Protein AF-A0A936E5M7-F1 (afdb_monomer_lite)

Foldseek 3Di:
DDDVQWDDQDPPDIDGNVQFDDDDQFWTQGVVRDTGGGDPVCSVVVVVVVVVVVVVVVVVVVVVVVVVVVVD

Radius of gyration: 15.67 Å; chains: 1; bounding box: 37×40×29 Å

Structure (mmCIF, N/CA/C/O backbone):
data_AF-A0A936E5M7-F1
#
_entry.id   AF-A0A936E5M7-F1
#
loop_
_atom_site.group_PDB
_atom_site.id
_atom_site.type_symbol
_atom_site.label_atom_id
_atom_site.label_alt_id
_atom_site.label_comp_id
_atom_site.label_asym_id
_atom_site.label_entity_id
_atom_site.label_seq_id
_atom_site.pdbx_PDB_ins_code
_atom_site.Cartn_x
_atom_site.Cartn_y
_atom_site.Cartn_z
_atom_site.occupancy
_atom_site.B_iso_or_equiv
_atom_site.auth_seq_id
_atom_site.auth_comp_id
_atom_site.auth_asym_id
_atom_site.auth_atom_id
_atom_site.pdbx_PDB_model_num
ATOM 1 N N . MET A 1 1 ? 0.042 7.023 -21.486 1.00 45.38 1 MET A N 1
ATOM 2 C CA . MET A 1 1 ? -1.099 7.101 -20.552 1.00 45.38 1 MET A CA 1
ATOM 3 C C . MET A 1 1 ? -0.558 7.180 -19.134 1.00 45.38 1 MET A C 1
ATOM 5 O O . MET A 1 1 ? -0.159 6.157 -18.600 1.00 45.38 1 MET A O 1
ATOM 9 N N . ASN A 1 2 ? -0.485 8.381 -18.558 1.00 51.44 2 ASN A N 1
ATOM 10 C CA . ASN A 1 2 ? -0.129 8.570 -17.151 1.00 51.44 2 ASN A CA 1
ATOM 11 C C . ASN A 1 2 ? -1.398 9.002 -16.419 1.00 51.44 2 ASN A C 1
ATOM 13 O O . ASN A 1 2 ? -1.740 10.180 -16.423 1.00 51.44 2 ASN A O 1
ATOM 17 N N . SER A 1 3 ? -2.128 8.044 -15.851 1.00 69.44 3 SER A N 1
ATOM 18 C CA . SER A 1 3 ? -3.214 8.365 -14.926 1.00 69.44 3 SER A CA 1
ATOM 19 C C . SER A 1 3 ? -2.582 8.759 -13.587 1.00 69.44 3 SER A C 1
ATOM 21 O O . SER A 1 3 ? -1.842 7.941 -13.033 1.00 69.44 3 SER A O 1
ATOM 23 N N . PRO A 1 4 ? -2.842 9.967 -13.051 1.00 78.06 4 PRO A N 1
ATOM 24 C CA . PRO A 1 4 ? -2.201 10.452 -11.822 1.00 78.06 4 PRO A CA 1
ATOM 25 C C . PRO A 1 4 ? -2.493 9.566 -10.598 1.00 78.06 4 PRO A C 1
ATOM 27 O O . PRO A 1 4 ? -1.735 9.583 -9.625 1.00 78.06 4 PRO A O 1
ATOM 30 N N . ASP A 1 5 ? -3.544 8.749 -10.679 1.00 85.38 5 ASP A N 1
ATOM 31 C CA . ASP A 1 5 ? -4.038 7.887 -9.605 1.00 85.38 5 ASP A CA 1
ATOM 32 C C . ASP A 1 5 ? -3.473 6.461 -9.638 1.00 85.38 5 ASP A C 1
ATOM 34 O O . ASP A 1 5 ? -3.681 5.698 -8.696 1.00 85.38 5 ASP A O 1
ATOM 38 N N . LEU A 1 6 ? -2.750 6.076 -10.694 1.00 89.69 6 LEU A N 1
ATOM 39 C CA . LEU A 1 6 ? -2.138 4.752 -10.797 1.00 89.69 6 LEU A CA 1
ATOM 40 C C . LEU A 1 6 ? -0.673 4.809 -10.357 1.00 89.69 6 LEU A C 1
ATOM 42 O O . LEU A 1 6 ? 0.134 5.550 -10.914 1.00 89.69 6 LEU A O 1
ATOM 46 N N . ILE A 1 7 ? -0.310 3.987 -9.372 1.00 91.50 7 ILE A N 1
ATOM 47 C CA . ILE A 1 7 ? 1.069 3.846 -8.900 1.00 91.50 7 ILE A CA 1
ATOM 48 C C . ILE A 1 7 ? 1.549 2.421 -9.131 1.00 91.50 7 ILE A C 1
ATOM 50 O O . ILE A 1 7 ? 0.928 1.447 -8.706 1.00 91.50 7 ILE A O 1
ATOM 54 N N . GLN A 1 8 ? 2.741 2.292 -9.703 1.00 92.44 8 GLN A N 1
ATOM 55 C CA . GLN A 1 8 ? 3.465 1.029 -9.708 1.00 92.44 8 GLN A CA 1
ATOM 56 C C . GLN A 1 8 ? 4.105 0.754 -8.336 1.00 92.44 8 GLN A C 1
ATOM 58 O O . GLN A 1 8 ? 5.108 1.376 -7.965 1.00 92.44 8 GLN A O 1
ATOM 63 N N . CYS A 1 9 ? 3.540 -0.201 -7.593 1.00 91.81 9 CYS A N 1
ATOM 64 C CA . CYS A 1 9 ? 4.032 -0.620 -6.274 1.00 91.81 9 CYS A CA 1
ATOM 65 C C . CYS A 1 9 ? 5.011 -1.802 -6.328 1.00 91.81 9 CYS A C 1
ATOM 67 O O . CYS A 1 9 ? 5.841 -1.972 -5.432 1.00 91.81 9 CYS A O 1
ATOM 69 N N . HIS A 1 10 ? 4.971 -2.578 -7.410 1.00 94.50 10 HIS A N 1
ATOM 70 C CA . HIS A 1 10 ? 5.853 -3.711 -7.666 1.00 94.50 10 HIS A CA 1
ATOM 71 C C . HIS A 1 10 ? 6.054 -3.877 -9.179 1.00 94.50 10 HIS A C 1
ATOM 73 O O . HIS A 1 10 ? 5.260 -3.374 -9.968 1.00 94.50 10 HIS A O 1
ATOM 79 N N . ARG A 1 11 ? 7.091 -4.608 -9.615 1.00 93.12 11 ARG A N 1
ATOM 80 C CA . ARG A 1 11 ? 7.362 -4.811 -11.056 1.00 93.12 11 ARG A CA 1
ATOM 81 C C . ARG A 1 11 ? 6.171 -5.415 -11.814 1.00 93.12 11 ARG A C 1
ATOM 83 O O . ARG A 1 11 ? 5.975 -5.108 -12.977 1.00 93.12 11 ARG A O 1
ATOM 90 N N . SER A 1 12 ? 5.377 -6.230 -11.120 1.00 95.44 12 SER A N 1
ATOM 91 C CA . SER A 1 12 ? 4.209 -6.940 -11.660 1.00 95.44 12 SER A CA 1
ATOM 92 C C . SER A 1 12 ? 2.866 -6.314 -11.273 1.00 95.44 12 SER A C 1
ATOM 94 O O . SER A 1 12 ? 1.838 -6.854 -11.657 1.00 95.44 12 SER A O 1
ATOM 96 N N . TYR A 1 13 ? 2.852 -5.231 -10.483 1.00 94.06 13 TYR A N 1
ATOM 97 C CA . TYR A 1 13 ? 1.610 -4.675 -9.941 1.00 94.06 13 TYR A CA 1
ATOM 98 C C . TYR A 1 13 ? 1.558 -3.152 -10.050 1.00 94.06 13 TYR A C 1
ATOM 100 O O . TYR A 1 13 ? 2.456 -2.433 -9.595 1.00 94.06 13 TYR A O 1
ATOM 108 N N . VAL A 1 14 ? 0.439 -2.678 -10.590 1.00 93.12 14 VAL A N 1
ATOM 109 C CA . VAL A 1 14 ? 0.016 -1.278 -10.590 1.00 93.12 14 VAL A CA 1
ATOM 110 C C . VAL A 1 14 ? -1.288 -1.201 -9.803 1.00 93.12 14 VAL A C 1
ATOM 112 O O . VAL A 1 14 ? -2.177 -2.026 -10.000 1.00 93.12 14 VAL A O 1
ATOM 115 N N . VAL A 1 15 ? -1.382 -0.246 -8.883 1.00 91.69 15 VAL A N 1
ATOM 116 C CA . VAL A 1 15 ? -2.535 -0.069 -7.993 1.00 91.69 15 VAL A CA 1
ATOM 117 C C . VAL A 1 15 ? -3.106 1.330 -8.141 1.00 91.69 15 VAL A C 1
ATOM 119 O O . VAL A 1 15 ? -2.368 2.286 -8.372 1.00 91.69 15 VAL A O 1
ATOM 122 N N . ASN A 1 16 ? -4.418 1.449 -7.973 1.00 91.56 16 ASN A N 1
ATOM 123 C CA . ASN A 1 16 ? -5.086 2.739 -7.884 1.00 91.56 16 ASN A CA 1
ATOM 124 C C . ASN A 1 16 ? -5.032 3.252 -6.436 1.00 91.56 16 ASN A C 1
ATOM 126 O O . ASN A 1 16 ? -5.494 2.558 -5.525 1.00 91.56 16 ASN A O 1
ATOM 130 N N . LYS A 1 17 ? -4.487 4.460 -6.235 1.00 88.69 17 LYS A N 1
ATOM 131 C CA . LYS A 1 17 ? -4.340 5.119 -4.925 1.00 88.69 17 LYS A CA 1
ATOM 132 C C . LYS A 1 17 ? -5.656 5.196 -4.160 1.00 88.69 17 LYS A C 1
ATOM 134 O O . LYS A 1 17 ? -5.690 4.894 -2.972 1.00 88.69 17 LYS A O 1
ATOM 139 N N . ASN A 1 18 ? -6.743 5.499 -4.867 1.00 89.12 18 ASN A N 1
ATOM 140 C CA . ASN A 1 18 ? -8.066 5.723 -4.282 1.00 89.12 18 ASN A CA 1
ATOM 141 C C . ASN A 1 18 ? -8.671 4.455 -3.658 1.00 89.12 18 ASN A C 1
ATOM 143 O O . ASN A 1 18 ? -9.607 4.534 -2.869 1.00 89.12 18 ASN A O 1
ATOM 147 N N . HIS A 1 19 ? -8.127 3.281 -3.985 1.00 92.50 19 HIS A N 1
ATOM 148 C CA . HIS A 1 19 ? -8.579 1.997 -3.454 1.00 92.50 19 HIS A CA 1
ATOM 149 C C . HIS A 1 19 ? -7.631 1.406 -2.404 1.00 92.50 19 HIS A C 1
ATOM 151 O O . HIS A 1 19 ? -7.878 0.296 -1.923 1.00 92.50 19 HIS A O 1
ATOM 157 N N . ILE A 1 20 ? -6.557 2.110 -2.031 1.00 91.19 20 ILE A N 1
ATOM 158 C CA . ILE A 1 20 ? -5.665 1.687 -0.950 1.00 91.19 20 ILE A CA 1
ATOM 159 C C . ILE A 1 20 ? -6.329 2.033 0.383 1.00 91.19 20 ILE A C 1
ATOM 161 O O . ILE A 1 20 ? -6.599 3.193 0.677 1.00 91.19 20 ILE A O 1
ATOM 165 N N . LYS A 1 21 ? -6.568 1.016 1.213 1.00 90.31 21 LYS A N 1
ATOM 166 C CA . LYS A 1 21 ? -7.161 1.178 2.545 1.00 90.31 21 LYS A CA 1
ATOM 167 C C . LYS A 1 21 ? -6.094 1.308 3.629 1.00 90.31 21 LYS A C 1
ATOM 169 O O . LYS A 1 21 ? -6.191 2.174 4.488 1.00 90.31 21 LYS A O 1
ATOM 174 N N . ILE A 1 22 ? -5.095 0.421 3.621 1.00 89.75 22 ILE A N 1
ATOM 175 C CA . ILE A 1 22 ? -4.017 0.400 4.622 1.00 89.75 22 ILE A CA 1
ATOM 176 C C . ILE A 1 22 ? -2.691 0.119 3.928 1.00 89.75 22 ILE A C 1
ATOM 178 O O . ILE A 1 22 ? -2.574 -0.825 3.145 1.00 89.75 22 ILE A O 1
ATOM 182 N N . ARG A 1 23 ? -1.658 0.881 4.287 1.00 89.19 23 ARG A N 1
ATOM 183 C CA . ARG A 1 23 ? -0.272 0.576 3.931 1.00 89.19 23 ARG A CA 1
ATOM 184 C C . ARG A 1 23 ? 0.418 -0.150 5.087 1.00 89.19 23 ARG A C 1
ATOM 186 O O . ARG A 1 23 ? 0.470 0.358 6.203 1.00 89.19 23 ARG A O 1
ATOM 193 N N . LYS A 1 24 ? 0.988 -1.325 4.812 1.00 90.12 24 LYS A N 1
ATOM 194 C CA . LYS A 1 24 ? 1.938 -2.031 5.688 1.00 90.12 24 LYS A CA 1
ATOM 195 C C . LYS A 1 24 ? 3.350 -1.932 5.095 1.00 90.12 24 LYS A C 1
ATOM 197 O O . LYS A 1 24 ? 3.527 -1.500 3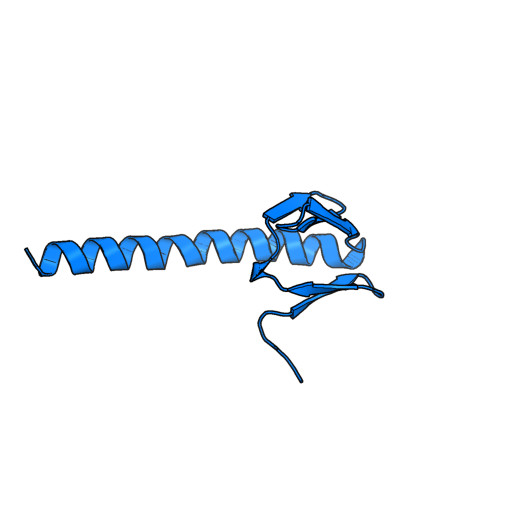.958 1.00 90.12 24 LYS A O 1
ATOM 202 N N . LYS A 1 25 ? 4.362 -2.358 5.858 1.00 87.44 25 LYS A N 1
ATOM 203 C CA . LYS A 1 25 ? 5.782 -2.304 5.455 1.00 87.44 25 LYS A CA 1
ATOM 204 C C . LYS A 1 25 ? 6.044 -2.923 4.074 1.00 87.44 25 LYS A C 1
ATOM 206 O O . LYS A 1 25 ? 6.765 -2.338 3.270 1.00 87.44 25 LYS A O 1
ATOM 211 N N . ASP A 1 26 ? 5.432 -4.076 3.810 1.00 92.19 26 ASP A N 1
ATOM 212 C CA . ASP A 1 26 ? 5.719 -4.912 2.635 1.00 92.19 26 ASP A CA 1
ATOM 213 C C . ASP A 1 26 ? 4.524 -5.127 1.707 1.00 92.19 26 ASP A C 1
ATOM 215 O O . ASP A 1 26 ? 4.647 -5.790 0.680 1.00 92.19 26 ASP A O 1
ATOM 219 N N . GLN A 1 27 ? 3.363 -4.574 2.055 1.00 94.06 27 GLN A N 1
ATOM 220 C CA . GLN A 1 27 ? 2.126 -4.818 1.325 1.00 94.06 27 GLN A CA 1
ATOM 221 C C . GLN A 1 27 ? 1.129 -3.672 1.486 1.00 94.06 27 GLN A C 1
ATOM 223 O O . GLN A 1 27 ? 1.107 -2.977 2.504 1.00 94.06 27 GLN A O 1
ATOM 228 N N . LEU A 1 28 ? 0.268 -3.522 0.490 1.00 93.25 28 LEU A N 1
ATOM 229 C CA . LEU A 1 28 ? -0.915 -2.676 0.506 1.00 93.25 28 LEU A CA 1
ATOM 230 C C . LEU A 1 28 ? -2.142 -3.557 0.727 1.00 93.25 28 LEU A C 1
ATOM 232 O O . LEU A 1 28 ? -2.249 -4.638 0.150 1.00 93.25 28 LEU A O 1
ATOM 236 N N . ILE A 1 29 ? -3.058 -3.085 1.561 1.00 94.19 29 ILE A N 1
ATOM 237 C CA . ILE A 1 29 ? -4.384 -3.670 1.738 1.00 94.19 29 ILE A CA 1
ATOM 238 C C . ILE A 1 29 ? -5.363 -2.762 1.008 1.00 94.19 29 ILE A C 1
ATOM 240 O O . ILE A 1 29 ? -5.459 -1.574 1.329 1.00 94.19 29 ILE A O 1
ATOM 244 N N . LEU A 1 30 ? -6.071 -3.314 0.030 1.00 92.81 30 LEU A N 1
ATOM 245 C CA . LEU A 1 30 ? -7.076 -2.589 -0.738 1.00 92.81 30 LEU A CA 1
ATOM 246 C C . LEU A 1 30 ? -8.437 -2.587 -0.022 1.00 92.81 30 LEU A C 1
ATOM 248 O O . LEU A 1 30 ? -8.659 -3.323 0.942 1.00 92.81 30 LEU A O 1
ATOM 252 N N . VAL A 1 31 ? -9.371 -1.758 -0.493 1.00 93.50 31 VAL A N 1
ATOM 253 C CA . VAL A 1 31 ? -10.735 -1.656 0.066 1.00 93.50 31 VAL A CA 1
ATOM 254 C C . VAL A 1 31 ? -11.492 -2.987 0.064 1.00 93.50 31 VAL A C 1
ATOM 256 O O . VAL A 1 31 ? -12.223 -3.270 1.009 1.00 93.50 31 VAL A O 1
ATOM 259 N N . ASN A 1 32 ? -11.252 -3.835 -0.939 1.00 94.12 32 ASN A N 1
ATOM 260 C CA . ASN A 1 32 ? -11.817 -5.183 -1.056 1.00 94.12 32 ASN A CA 1
ATOM 261 C C . ASN A 1 32 ? -11.042 -6.242 -0.248 1.00 94.12 32 ASN A C 1
ATOM 263 O O . ASN A 1 32 ? -11.227 -7.431 -0.475 1.00 94.12 32 ASN A O 1
ATOM 267 N N . GLN A 1 33 ? -10.154 -5.820 0.657 1.00 93.75 33 GLN A N 1
ATOM 268 C CA . GLN A 1 33 ? -9.292 -6.675 1.480 1.00 93.75 33 GLN A CA 1
ATOM 269 C C . GLN A 1 33 ? -8.202 -7.443 0.711 1.00 93.75 33 GLN A C 1
ATOM 271 O O . GLN A 1 33 ? -7.439 -8.186 1.329 1.00 93.75 33 GLN A O 1
ATOM 276 N N . ALA A 1 34 ? -8.057 -7.232 -0.602 1.00 93.88 34 ALA A N 1
ATOM 277 C CA . ALA A 1 34 ? -6.967 -7.827 -1.364 1.00 93.88 34 AL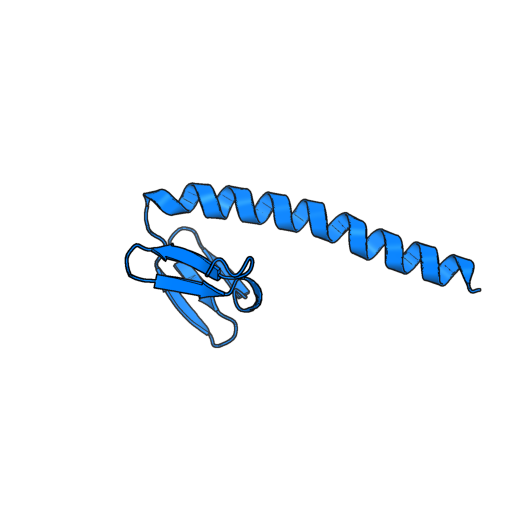A A CA 1
ATOM 278 C C . ALA A 1 34 ? -5.604 -7.303 -0.887 1.00 93.88 34 ALA A C 1
ATOM 280 O O . ALA A 1 34 ? -5.448 -6.128 -0.535 1.00 93.88 34 ALA A O 1
ATOM 281 N N . LEU A 1 35 ? -4.612 -8.192 -0.903 1.00 95.31 35 LEU A N 1
ATOM 282 C CA . LEU A 1 35 ? -3.243 -7.905 -0.492 1.00 95.31 35 LEU A CA 1
ATOM 283 C C . LEU A 1 35 ? -2.351 -7.779 -1.725 1.00 95.31 35 LEU A C 1
ATOM 285 O O . LEU A 1 35 ? -2.263 -8.708 -2.526 1.00 95.31 35 LEU A O 1
ATOM 289 N N . VAL A 1 36 ? -1.664 -6.645 -1.856 1.00 95.06 36 VAL A N 1
ATOM 290 C CA . VAL A 1 36 ? -0.733 -6.393 -2.963 1.00 95.06 36 VAL A CA 1
ATOM 291 C C . VAL A 1 36 ? 0.675 -6.175 -2.412 1.00 95.06 36 VAL A C 1
ATOM 293 O O . VAL A 1 36 ? 0.861 -5.283 -1.583 1.00 95.06 36 VAL A O 1
ATOM 296 N N . PRO A 1 37 ? 1.686 -6.949 -2.843 1.00 95.75 37 PRO A N 1
ATOM 297 C CA . PRO A 1 37 ? 3.048 -6.795 -2.347 1.00 95.75 37 PRO A CA 1
ATOM 298 C C . PRO A 1 37 ? 3.695 -5.503 -2.863 1.00 95.75 37 PRO A C 1
ATOM 300 O O . PRO A 1 37 ? 3.509 -5.113 -4.015 1.00 95.75 37 PRO A O 1
ATOM 303 N N . ILE A 1 38 ? 4.520 -4.875 -2.025 1.00 94.81 38 ILE A N 1
ATOM 304 C CA . ILE A 1 38 ? 5.351 -3.722 -2.388 1.00 94.81 38 ILE A CA 1
ATOM 305 C C . ILE A 1 38 ? 6.783 -4.209 -2.616 1.00 94.81 38 ILE A C 1
ATOM 307 O O . ILE A 1 38 ? 7.350 -4.935 -1.795 1.00 94.81 38 ILE A O 1
ATOM 311 N N . SER A 1 39 ? 7.410 -3.797 -3.720 1.00 94.56 39 SER A N 1
ATOM 312 C CA . SER A 1 39 ? 8.820 -4.123 -3.944 1.00 94.56 39 SER A CA 1
ATOM 313 C C . SER A 1 39 ? 9.724 -3.372 -2.963 1.00 94.56 39 SER A C 1
ATOM 315 O O . SER A 1 39 ? 9.453 -2.234 -2.581 1.00 94.56 39 SER A O 1
ATOM 317 N N . ARG A 1 40 ? 10.861 -3.977 -2.596 1.00 92.06 40 ARG A N 1
ATOM 318 C CA . ARG A 1 40 ? 11.834 -3.366 -1.671 1.00 92.06 40 ARG A CA 1
ATOM 319 C C . ARG A 1 40 ? 12.231 -1.946 -2.093 1.00 92.06 40 ARG A C 1
ATOM 321 O O . ARG A 1 40 ? 12.248 -1.053 -1.256 1.00 92.06 40 ARG A O 1
ATOM 328 N N . GLY A 1 41 ? 12.472 -1.734 -3.390 1.00 91.50 41 GLY A N 1
ATOM 329 C CA . GLY A 1 41 ? 12.849 -0.429 -3.947 1.00 91.50 41 GLY A CA 1
ATOM 330 C C . GLY A 1 41 ? 11.725 0.614 -3.961 1.00 91.50 41 GLY A C 1
ATOM 331 O O . GLY A 1 41 ? 12.003 1.802 -4.084 1.00 91.50 41 GLY A O 1
ATOM 332 N N . LYS A 1 42 ? 10.460 0.201 -3.811 1.00 88.62 42 LYS A N 1
ATOM 333 C CA . LYS A 1 42 ? 9.298 1.103 -3.781 1.00 88.62 42 LYS A CA 1
ATOM 334 C C . LYS A 1 42 ? 8.809 1.412 -2.365 1.00 88.62 42 LYS A C 1
ATOM 336 O O . LYS A 1 42 ? 8.005 2.322 -2.217 1.00 88.62 42 LYS A O 1
ATOM 341 N N . ARG A 1 43 ? 9.312 0.745 -1.318 1.00 88.94 43 ARG A N 1
ATOM 342 C CA . ARG A 1 43 ? 8.899 1.013 0.077 1.00 88.94 43 ARG A CA 1
ATOM 343 C C . ARG A 1 43 ? 9.067 2.484 0.460 1.00 88.94 43 ARG A C 1
ATOM 345 O O . ARG A 1 43 ? 8.084 3.119 0.824 1.00 88.94 43 ARG A O 1
ATOM 352 N N . ASN A 1 44 ? 10.263 3.032 0.238 1.00 86.00 44 ASN A N 1
ATOM 353 C CA . ASN A 1 44 ? 10.589 4.426 0.562 1.00 86.00 44 ASN A CA 1
ATOM 354 C C . ASN A 1 44 ? 9.720 5.433 -0.208 1.00 86.00 44 ASN A C 1
ATOM 356 O O . ASN A 1 44 ? 9.459 6.526 0.282 1.00 86.00 44 ASN A O 1
ATOM 360 N N . PHE A 1 45 ? 9.284 5.078 -1.420 1.00 86.06 45 PHE A N 1
ATOM 361 C CA . PHE A 1 45 ? 8.370 5.911 -2.199 1.00 86.06 45 PHE A CA 1
ATOM 362 C C . PHE A 1 45 ? 6.999 5.993 -1.516 1.00 86.06 45 PHE A C 1
ATOM 364 O O . PHE A 1 45 ? 6.471 7.085 -1.340 1.00 86.06 45 PHE A O 1
ATOM 371 N N . PHE A 1 46 ? 6.460 4.861 -1.056 1.00 84.00 46 PHE A N 1
ATOM 372 C CA . PHE A 1 46 ? 5.193 4.833 -0.317 1.00 84.00 46 PHE A CA 1
ATOM 373 C C . PHE A 1 46 ? 5.295 5.448 1.085 1.00 84.00 46 PHE A C 1
ATOM 375 O O . PHE A 1 46 ? 4.330 6.058 1.540 1.00 84.00 46 PHE A O 1
ATOM 382 N N . ASP A 1 47 ? 6.446 5.342 1.758 1.00 82.81 47 ASP A N 1
ATOM 383 C CA . ASP A 1 47 ? 6.685 6.042 3.030 1.00 82.81 47 ASP A CA 1
ATOM 384 C C . ASP A 1 47 ? 6.545 7.564 2.867 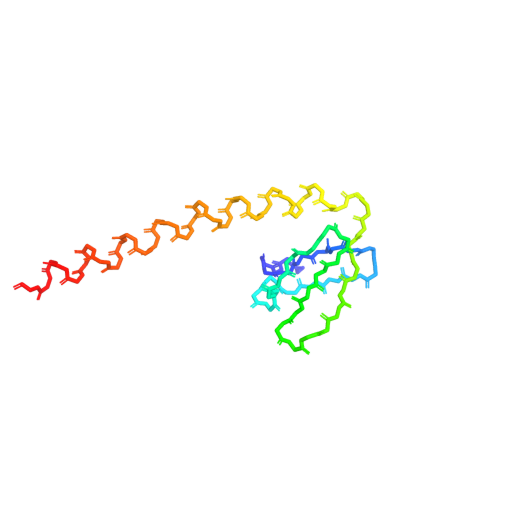1.00 82.81 47 ASP A C 1
ATOM 386 O O . ASP A 1 47 ? 5.872 8.213 3.665 1.00 82.81 47 ASP A O 1
ATOM 390 N N . LYS A 1 48 ? 7.112 8.124 1.791 1.00 80.50 48 LYS A N 1
ATOM 391 C CA . LYS A 1 48 ? 7.006 9.557 1.470 1.00 80.50 48 LYS A CA 1
ATOM 392 C C . LYS A 1 48 ? 5.598 9.958 1.028 1.00 80.50 48 LYS A C 1
ATOM 394 O O . LYS A 1 48 ? 5.083 10.962 1.507 1.00 80.50 48 LYS A O 1
ATOM 399 N N . LEU A 1 49 ? 4.957 9.138 0.193 1.00 74.38 49 LEU A N 1
ATOM 400 C CA . LEU A 1 49 ? 3.596 9.387 -0.295 1.00 74.38 49 LEU A CA 1
ATOM 401 C C . LEU A 1 49 ? 2.592 9.530 0.861 1.00 74.38 49 LEU A C 1
ATOM 403 O O . LEU A 1 49 ? 1.740 10.410 0.848 1.00 74.38 49 LEU A O 1
ATOM 407 N N . THR A 1 50 ? 2.740 8.693 1.894 1.00 64.69 50 THR A N 1
ATOM 408 C CA . THR A 1 50 ? 1.853 8.719 3.066 1.00 64.69 50 THR A CA 1
ATOM 409 C C . THR A 1 50 ? 1.970 10.044 3.833 1.00 64.69 50 THR A C 1
ATOM 411 O O . THR A 1 50 ? 0.979 10.532 4.364 1.00 64.69 50 THR A O 1
ATOM 414 N N . LEU A 1 51 ? 3.162 10.651 3.880 1.00 59.41 51 LEU A N 1
ATOM 415 C CA . LEU A 1 51 ? 3.385 11.933 4.558 1.00 59.41 51 LEU A CA 1
ATOM 416 C C . LEU A 1 51 ? 2.787 13.108 3.777 1.00 59.41 51 LEU A C 1
ATOM 418 O O . LEU A 1 51 ? 2.150 13.970 4.378 1.00 59.41 51 LEU A O 1
ATOM 422 N N . GLU A 1 52 ? 2.952 13.124 2.455 1.00 59.31 52 GLU A N 1
ATOM 423 C CA . GLU A 1 52 ? 2.425 14.181 1.580 1.00 59.31 52 GLU A CA 1
ATOM 424 C C . GLU A 1 52 ? 0.887 14.163 1.502 1.00 59.31 52 GLU A C 1
ATOM 426 O O . GLU A 1 52 ? 0.242 15.211 1.534 1.00 59.31 52 GLU A O 1
ATOM 431 N N . GLU A 1 53 ? 0.265 12.979 1.482 1.00 62.28 53 GLU A N 1
ATOM 432 C CA . GLU A 1 53 ? -1.200 12.864 1.513 1.00 62.28 53 GLU A CA 1
ATOM 433 C C . GLU A 1 53 ? -1.797 13.299 2.869 1.00 62.28 53 GLU A C 1
ATOM 435 O O . GLU A 1 53 ? -2.905 13.843 2.913 1.00 62.28 53 GLU A O 1
ATOM 440 N N . LEU A 1 54 ? -1.071 13.117 3.980 1.00 50.47 54 LEU A N 1
ATOM 441 C CA . LEU A 1 54 ? -1.491 13.578 5.311 1.00 50.47 54 LEU A CA 1
ATOM 442 C C . LEU A 1 54 ? -1.372 15.100 5.479 1.00 50.47 54 LEU A C 1
ATOM 444 O O . LEU A 1 54 ? -2.211 15.708 6.150 1.00 50.47 54 LEU A O 1
ATOM 448 N N . THR A 1 55 ? -0.364 15.733 4.877 1.00 48.47 55 THR A N 1
ATOM 449 C CA . THR A 1 55 ? -0.216 17.196 4.911 1.00 48.47 55 THR A CA 1
ATOM 450 C C . THR A 1 55 ? -1.198 17.890 3.965 1.00 48.47 55 THR A C 1
ATOM 452 O O . THR A 1 55 ? -1.756 18.923 4.338 1.00 48.47 55 THR A O 1
ATOM 455 N N . GLY A 1 56 ? -1.495 17.294 2.803 1.00 48.44 56 GLY A N 1
ATOM 456 C CA . GLY A 1 56 ? -2.475 17.811 1.840 1.00 48.44 56 GLY A CA 1
ATOM 457 C C . GLY A 1 56 ? -3.931 17.737 2.322 1.00 48.44 56 GLY A C 1
ATOM 458 O O . GLY A 1 56 ? -4.684 18.698 2.161 1.00 48.44 56 GLY A O 1
ATOM 459 N N . LYS A 1 57 ? -4.337 16.650 2.999 1.00 50.72 57 LYS A N 1
ATOM 460 C CA . LYS A 1 57 ? -5.707 16.517 3.548 1.00 50.72 57 LYS A CA 1
ATOM 461 C C . LYS A 1 57 ? -6.031 17.527 4.654 1.00 50.72 57 LYS A C 1
ATOM 463 O O . LYS A 1 57 ? -7.194 17.887 4.823 1.00 50.72 57 LYS A O 1
ATOM 468 N N . LYS A 1 58 ? -5.024 18.023 5.384 1.00 48.31 58 LYS A N 1
ATOM 469 C CA . LYS A 1 58 ? -5.222 19.058 6.415 1.00 48.31 58 LYS A CA 1
ATOM 470 C C . LYS A 1 58 ? -5.729 20.384 5.840 1.00 48.31 58 LYS A C 1
ATOM 472 O O . LYS A 1 58 ? -6.434 21.101 6.540 1.00 48.31 58 LYS A O 1
ATOM 477 N N . GLN A 1 59 ? -5.384 20.705 4.592 1.00 49.31 59 GLN A N 1
ATOM 478 C CA . GLN A 1 59 ? -5.753 21.981 3.976 1.00 49.31 59 GLN A CA 1
ATOM 479 C C . GLN A 1 59 ? -7.215 21.988 3.511 1.00 49.31 59 GLN A C 1
ATOM 481 O O . GLN A 1 59 ? -7.920 22.952 3.782 1.00 49.31 59 GLN A O 1
ATOM 486 N N . GLN A 1 60 ? -7.702 20.894 2.913 1.00 51.00 60 GLN A N 1
ATOM 487 C CA . GLN A 1 60 ? -9.080 20.808 2.406 1.00 51.00 60 GLN A CA 1
ATOM 488 C C . GLN A 1 60 ? -10.128 20.802 3.528 1.00 51.00 60 GLN A C 1
ATOM 490 O O . GLN A 1 60 ? -11.110 21.535 3.443 1.00 51.00 60 GLN A O 1
ATOM 495 N N . ALA A 1 61 ? -9.882 20.064 4.618 1.00 50.50 61 ALA A N 1
ATOM 496 C CA . ALA A 1 61 ? -10.781 20.074 5.773 1.00 50.50 61 ALA A CA 1
ATOM 497 C C . ALA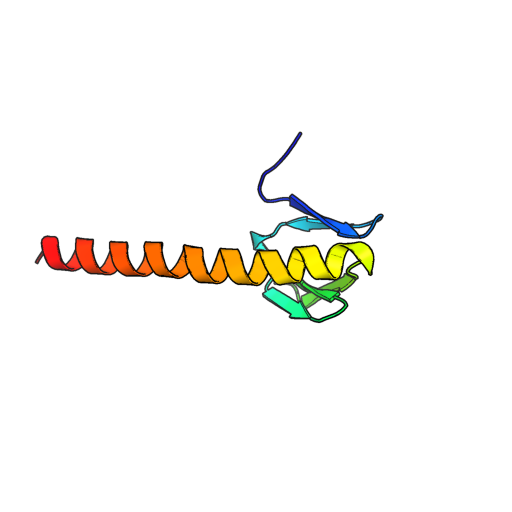 A 1 61 ? -10.891 21.479 6.392 1.00 50.50 61 ALA A C 1
ATOM 499 O O . ALA A 1 61 ? -11.984 21.928 6.714 1.00 50.50 61 ALA A O 1
ATOM 500 N N . ALA A 1 62 ? -9.778 22.213 6.509 1.00 52.31 62 ALA A N 1
ATOM 501 C CA . ALA A 1 62 ? -9.790 23.569 7.058 1.00 52.31 62 ALA A CA 1
ATOM 502 C C . ALA A 1 62 ? -10.578 24.566 6.182 1.00 52.31 62 ALA A C 1
ATOM 504 O O . ALA A 1 62 ? -11.232 25.456 6.722 1.00 52.31 62 ALA A O 1
ATOM 505 N N . THR A 1 63 ? -10.551 24.405 4.852 1.00 57.38 63 THR A N 1
ATOM 506 C CA . THR A 1 63 ? -11.277 25.281 3.915 1.00 57.38 63 THR A CA 1
ATOM 507 C C . THR A 1 63 ? -12.793 25.061 3.943 1.00 57.38 63 THR A C 1
ATOM 509 O O . THR A 1 63 ? -13.550 26.030 3.875 1.00 57.38 63 THR A O 1
ATOM 512 N N . GLU A 1 64 ? -13.259 23.816 4.087 1.00 58.03 64 GLU A N 1
ATOM 513 C CA . GLU A 1 64 ? -14.700 23.523 4.174 1.00 58.03 64 GLU A CA 1
ATOM 514 C C . GLU A 1 64 ? -15.337 24.146 5.426 1.00 58.03 64 GLU A C 1
ATOM 516 O O . GLU A 1 64 ? -16.386 24.784 5.330 1.00 58.03 64 GLU A O 1
ATOM 521 N N . TYR A 1 65 ? -14.671 24.060 6.585 1.00 58.31 65 TYR A N 1
ATOM 522 C CA . TYR A 1 65 ? -15.154 24.696 7.818 1.0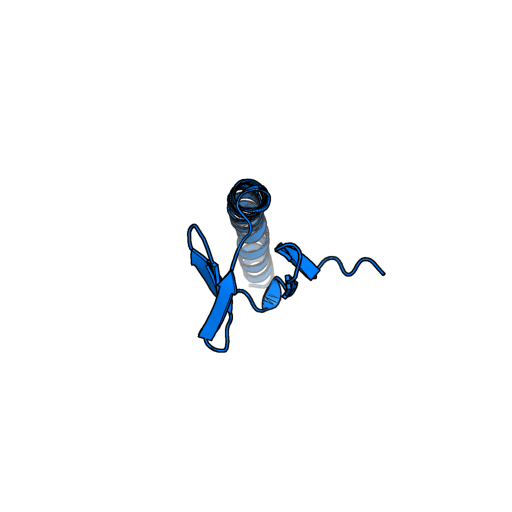0 58.31 65 TYR A CA 1
ATOM 523 C C . TYR A 1 65 ? -15.179 26.227 7.728 1.00 58.31 65 TYR A C 1
ATOM 525 O O . TYR A 1 65 ? -16.118 26.846 8.227 1.00 58.31 65 TYR A O 1
ATOM 533 N N . SER A 1 66 ? -14.187 26.851 7.077 1.00 58.88 66 SER A N 1
ATOM 534 C CA . SER A 1 66 ? -14.168 28.311 6.913 1.00 58.88 66 SER A CA 1
ATOM 535 C C . SER A 1 66 ? -15.261 28.817 5.972 1.00 58.88 66 SER A C 1
ATOM 537 O O . SER A 1 66 ? -15.834 29.873 6.225 1.00 58.88 66 SER A O 1
ATOM 539 N N . LEU A 1 67 ? -15.581 28.061 4.914 1.00 61.19 67 LEU A N 1
ATOM 540 C CA . LEU A 1 67 ? -16.665 28.414 3.998 1.00 61.19 67 LEU A CA 1
ATOM 541 C C . LEU A 1 67 ? -18.024 28.314 4.697 1.00 61.19 67 LEU A C 1
ATOM 543 O O . LEU A 1 67 ? -18.815 29.247 4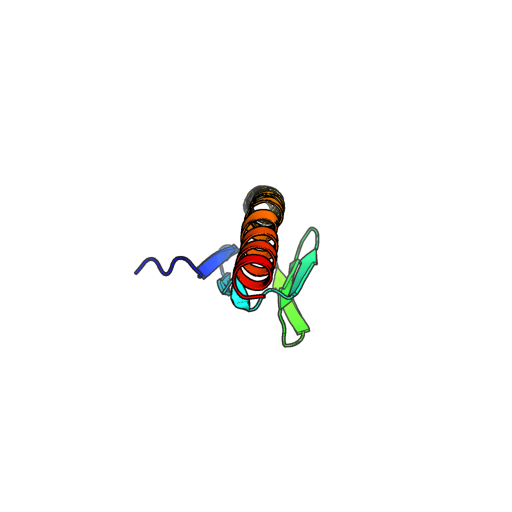.610 1.00 61.19 67 LEU A O 1
ATOM 547 N N . LEU A 1 68 ? -18.268 27.249 5.464 1.00 61.25 68 LEU A N 1
ATOM 548 C CA . LEU A 1 68 ? -19.518 27.078 6.212 1.00 61.25 68 LEU A CA 1
ATOM 549 C C . LEU A 1 68 ? -19.771 28.204 7.228 1.00 61.25 68 LEU A C 1
ATOM 551 O O . LEU A 1 68 ? -20.907 28.648 7.351 1.00 61.25 68 LEU A O 1
ATOM 555 N N . LEU A 1 69 ? -18.727 28.711 7.897 1.00 56.84 69 LEU A N 1
ATOM 556 C CA . LEU A 1 69 ? -18.848 29.827 8.848 1.00 56.84 69 LEU A CA 1
ATOM 557 C C . LEU A 1 69 ? -19.103 31.187 8.179 1.00 56.84 69 LEU A C 1
ATOM 559 O O . LEU A 1 69 ? -19.576 32.108 8.831 1.00 56.84 69 LEU A O 1
ATOM 563 N N . SER A 1 70 ? -18.757 31.330 6.897 1.00 56.94 70 SER A N 1
ATOM 564 C CA . SER A 1 70 ? -19.009 32.555 6.125 1.00 56.94 70 SER A CA 1
ATOM 565 C C . SER A 1 70 ? -20.415 32.625 5.515 1.00 56.94 70 SER A C 1
ATOM 567 O O . SER A 1 70 ? -20.796 33.670 4.992 1.00 56.94 70 SER A O 1
ATOM 569 N N . PHE A 1 71 ? -21.180 31.526 5.580 1.00 57.84 71 PHE A N 1
ATOM 570 C CA . PHE A 1 71 ? -22.566 31.431 5.099 1.00 57.84 71 PHE A CA 1
ATOM 571 C C . PHE A 1 71 ? -23.616 31.423 6.230 1.00 57.84 71 PHE A C 1
ATOM 573 O O . PHE A 1 71 ? -24.805 31.288 5.941 1.00 57.84 71 PHE A O 1
ATOM 580 N N . THR A 1 72 ? -23.195 31.568 7.490 1.00 54.78 72 THR A N 1
ATOM 581 C CA . THR A 1 72 ? -24.054 31.770 8.673 1.00 54.78 72 THR A CA 1
ATOM 582 C C . THR A 1 72 ? -23.912 33.188 9.193 1.00 54.78 72 THR A C 1
ATOM 584 O O . THR A 1 72 ? -24.954 33.811 9.486 1.00 54.78 72 THR A O 1
#

Secondary structure (DSSP, 8-state):
---TTEEEEETTEEEEGGGEEEE-SSEEEETT--EEEPPGGGHHHHHHHHHHHHHHHHHHHHHHHHHHHH--

Sequence (72 aa):
MNSPDLIQCHRSYVVNKNHIKIRKKDQLILVNQALVPISRGKRNFFDKLTLEELTGKKQQAATEYSLLLSFT

pLDDT: mean 77.86, std 17.56, range [45.38, 95.75]